Protein 5HP7 (pdb70)

Radius of gyration: 12.91 Å; Cα contacts (8 Å, |Δi|>4): 207; chains: 1; bounding box: 23×30×34 Å

Organism: Arabidopsis thaliana (NCBI:txid3702)

Sequence (108 aa):
SQAIKANNLVFLSGVLGLIPETGKFVSESVEDQTEQVLKNMGEILKASGADYSSVVKTTIMLADLADFKTVNEIYAKYFPAPSPARSTYQVAALPLNAKIEIECIATL

Nearest PDB structures (foldseek):
  5hp7-assembly1_A  TM=1.009E+00  e=1.100E-24  Arabidopsis thaliana
  3m4s-assembly2_D  TM=9.732E-01  e=1.767E-15  Entamoeba histolytica HM-1:IMSS
  3mqw-assembly2_F  TM=9.771E-01  e=2.458E-15  Entamoeba histolytica
  1xrg-assembly1_A  TM=9.815E-01  e=2.458E-15  Acetivibrio thermocellus
  3mqw-assembly1_B  TM=9.779E-01  e=2.805E-15  Entamoeba histolytica

CATH classification: 3.30.1330.40

InterPro domains:
  IPR006056 RidA family [TIGR00004] (64-186)
  IPR006175 YjgF/YER057c/UK114 family [PF01042] (69-186)
  IPR006175 YjgF/YER057c/UK114 family [PTHR11803] (65-186)
  IPR019897 RidA, conserved site [PS01094] (163-181)
  IPR035959 RutC-like superfamily [G3DSA:3.30.1330.40] (60-187)
  IPR035959 RutC-like superfamily [SSF55298] (63-187)

Foldseek 3Di:
DQWDDPDQKIWGDWFWQAPPVPRHHPDQDPLNGLLSRLVVVQVVQVVVVHGQVFWAEKEKEFQDCVCVVSSCVNVCVSAPPVGHHYYYDYDPADPPRTGMIMITMGGD

Secondary structure (DSSP, 8-state):
--EEEETTEEEEEEE-SB-TTT-SBS-SSHHHHHHHHHHHHHHHHHHTT--GGGEEEEEEEES-GGGHHHHHHHHHHHSPSSPPEEEEEE-S--GGG-SEEEEEEEE-

Solvent-accessible surface area: 5790 Å² total; per-residue (Å²): 119,123,29,98,108,51,114,106,49,0,87,12,54,29,12,26,0,33,61,91,168,82,39,150,55,55,32,132,35,20,105,59,4,0,67,20,0,0,96,12,0,1,113,24,0,105,95,10,56,8,50,41,112,25,11,68,65,0,12,0,21,0,35,63,79,90,33,68,66,43,0,53,122,27,4,46,80,48,8,89,97,140,59,20,61,86,47,41,102,92,35,115,74,14,76,124,127,2,69,0,28,0,73,4,51,0,52,94

B-factor: mean 20.47, std 6.88, range [10.0, 46.66]

GO terms:
  GO:0120242 2-iminobutanoate deaminase activity (F, EXP)
  GO:0120243 2-iminopropanoate deaminase activity (F, EXP)
  GO:0009507 chloroplast (C, IDA)
  GO:0019239 deaminase activity (F, IDA)
  GO:0000325 plant-type vacuole (C, HDA)
  GO:0005829 cytosol (C, HDA)
  GO:0009507 chloroplast (C, HDA)
  GO:0009536 plastid (C, HDA)
  GO:0009570 chloroplast stroma (C, HDA)
  GO:0009579 thylakoid (C, HDA)
  GO:0009941 chloroplast envelope (C, HDA)
  GO:0009082 branched-chain amino acid biosynthetic process (P, IMP)

Structure (mmCIF, N/CA/C/O backbone):
data_5HP7
#
_entry.id   5HP7
#
_cell.length_a   76.907
_cell.length_b   76.907
_cell.length_c   40.298
_cell.angle_alpha   90.00
_cell.angle_beta   90.00
_cell.angle_gamma   120.00
#
_symmetry.space_group_name_H-M   'H 3'
#
loop_
_entity.id
_entity.type
_entity.pdbx_description
1 polymer 'Reactive Intermediate Deaminase A, chloroplastic'
2 water water
#
loop_
_atom_site.group_PDB
_atom_site.id
_atom_site.type_symbol
_atom_site.label_atom_id
_atom_site.label_alt_id
_atom_site.label_comp_id
_atom_site.label_asym_id
_atom_site.label_entity_id
_atom_site.label_seq_id
_atom_site.pdbx_PDB_ins_code
_atom_site.Cartn_x
_atom_site.Cartn_y
_atom_site.Cartn_z
_atom_site.occupancy
_atom_site.B_iso_or_equiv
_atom_site.auth_seq_id
_atom_site.auth_comp_id
_atom_site.auth_asym_id
_atom_site.auth_atom_id
_atom_site.pdbx_PDB_model_num
ATOM 1 N N . SER A 1 17 ? 1.790 15.959 -18.165 1.00 21.06 80 SER A N 1
ATOM 2 C CA . SER A 1 17 ? 0.539 16.150 -18.900 1.00 20.32 80 SER A CA 1
ATOM 3 C C . SER A 1 17 ? -0.571 15.242 -18.351 1.00 19.43 80 SER A C 1
ATOM 4 O O . SER A 1 17 ? -0.310 14.238 -17.736 1.00 20.20 80 SER A O 1
ATOM 7 N N . GLN A 1 18 ? -1.818 15.613 -18.578 1.00 18.70 81 GLN A N 1
ATOM 8 C CA . GLN A 1 18 ? -2.951 14.8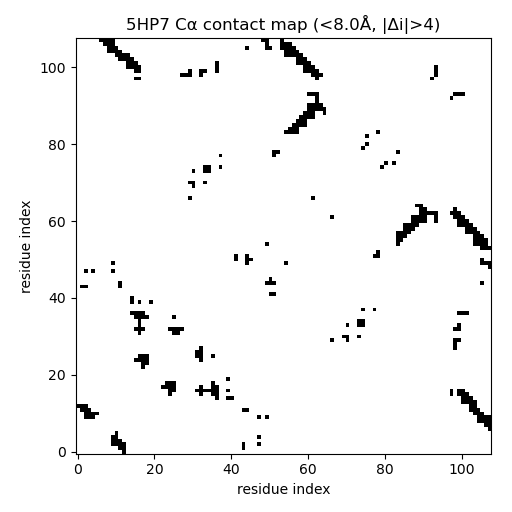19 -18.165 1.00 18.80 81 GLN A CA 1
ATOM 9 C C . GLN A 1 18 ? -3.141 13.631 -19.056 1.00 18.52 81 GLN A C 1
ATOM 10 O O . GLN A 1 18 ? -3.711 12.634 -18.628 1.00 15.86 81 GLN A O 1
ATOM 16 N N . ALA A 1 19 ? -2.734 13.760 -20.320 1.00 18.01 82 ALA A N 1
ATOM 17 C CA . ALA A 1 19 ? -2.869 12.687 -21.277 1.00 16.48 82 ALA A CA 1
ATOM 18 C C . ALA A 1 19 ? -1.865 12.821 -22.364 1.00 18.88 82 ALA A C 1
ATOM 19 O O . ALA A 1 19 ? -1.553 13.946 -22.799 1.00 18.47 82 ALA A O 1
ATOM 21 N N . ILE A 1 20 ? -1.356 11.667 -22.807 1.00 16.13 83 ILE A N 1
ATOM 22 C CA . ILE A 1 20 ? -0.438 11.589 -23.929 1.00 17.80 83 ILE A CA 1
ATOM 23 C C . ILE A 1 20 ? -0.998 10.650 -24.995 1.00 19.99 83 ILE A C 1
ATOM 24 O O . ILE A 1 20 ? -1.314 9.526 -24.682 1.00 16.21 83 ILE A O 1
ATOM 29 N N . LYS A 1 21 ? -1.114 11.120 -26.233 1.00 17.54 84 LYS A N 1
ATOM 30 C CA . LYS A 1 21 ? -1.522 10.278 -27.326 1.00 23.05 84 LYS A CA 1
ATOM 31 C C . LYS A 1 21 ? -0.332 9.662 -27.982 1.00 25.06 84 LYS A C 1
ATOM 32 O O . LYS A 1 21 ? 0.556 10.377 -28.326 1.00 31.62 84 LYS A O 1
ATOM 38 N N . ALA A 1 22 ? -0.295 8.348 -28.119 1.00 24.46 85 ALA A N 1
ATOM 39 C CA . ALA A 1 22 ? 0.699 7.657 -28.895 1.00 27.10 85 ALA A CA 1
ATOM 40 C C . ALA A 1 22 ? -0.031 6.709 -29.753 1.00 31.34 85 ALA A C 1
ATOM 41 O O . ALA A 1 22 ? -0.55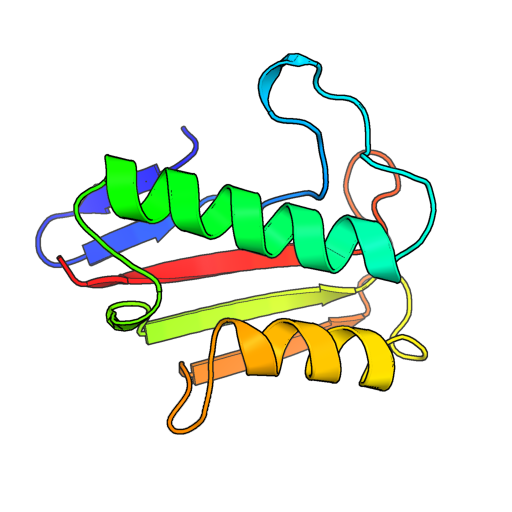6 5.729 -29.290 1.00 37.21 85 ALA A O 1
ATOM 43 N N . ASN A 1 23 ? 0.022 6.955 -31.034 1.00 31.90 86 ASN A N 1
ATOM 44 C CA . ASN A 1 23 ? -1.191 7.376 -31.745 1.00 33.76 86 ASN A CA 1
ATOM 45 C C . 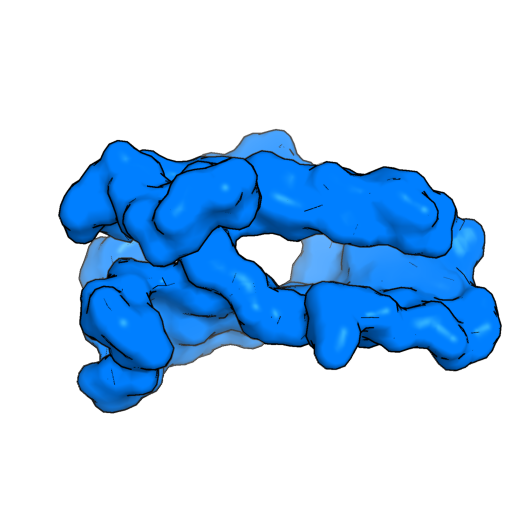ASN A 1 23 ? -2.460 6.551 -31.831 1.00 30.79 86 ASN A C 1
ATOM 46 O O . ASN A 1 23 ? -3.502 7.131 -31.866 1.00 36.12 86 ASN A O 1
ATOM 51 N N . ASN A 1 24 ? -2.403 5.255 -31.860 1.00 29.45 87 ASN A N 1
ATOM 52 C CA . ASN A 1 24 ? -3.622 4.447 -31.756 1.00 29.37 87 ASN A CA 1
ATOM 53 C C . ASN A 1 24 ? -4.210 4.614 -30.346 1.00 26.50 87 ASN A C 1
ATOM 54 O O . ASN A 1 24 ? -5.381 4.421 -30.165 1.00 24.25 87 ASN A O 1
ATOM 59 N N . LEU A 1 25 ? -3.355 4.957 -29.383 1.00 23.27 88 LEU A N 1
ATOM 60 C CA . LEU A 1 25 ? -3.667 4.978 -27.970 1.00 22.69 88 LEU A CA 1
ATOM 61 C C . LEU A 1 25 ? -3.548 6.321 -27.282 1.00 21.31 88 LEU A C 1
ATOM 62 O O . LEU A 1 25 ? -2.834 7.180 -27.733 1.00 22.75 88 LEU A O 1
ATOM 67 N N . VAL A 1 26 ? -4.268 6.483 -26.182 1.00 17.51 89 VAL A N 1
ATOM 68 C CA . VAL A 1 26 ? -4.050 7.600 -25.272 1.00 17.21 89 VAL A CA 1
ATOM 69 C C . VAL A 1 26 ? -3.879 7.157 -23.832 1.00 15.97 89 VAL A C 1
ATOM 70 O O . VAL A 1 26 ? -4.650 6.369 -23.373 1.00 12.60 89 VAL A O 1
ATOM 74 N N . PHE A 1 27 ? -2.838 7.671 -23.188 1.00 14.65 90 PHE A N 1
ATOM 75 C CA . PHE A 1 27 ? -2.471 7.334 -21.807 1.00 14.25 90 PHE A CA 1
ATOM 76 C C . PHE A 1 27 ? -2.842 8.477 -20.884 1.00 12.28 90 PHE A C 1
ATOM 77 O O . PHE A 1 27 ? -2.343 9.576 -21.017 1.00 13.47 90 PHE A O 1
ATOM 85 N N . LEU A 1 28 ? -3.753 8.221 -19.980 1.00 12.97 91 LEU A N 1
ATOM 86 C CA . LEU A 1 28 ? -4.144 9.196 -18.953 1.00 12.76 91 LEU A CA 1
ATOM 87 C C . LEU A 1 28 ? -3.330 9.102 -17.646 1.00 13.44 91 LEU A C 1
ATOM 88 O O . LEU A 1 28 ? -3.103 8.032 -17.101 1.00 11.78 91 LEU A O 1
ATOM 93 N N . SER A 1 29 ? -2.941 10.260 -17.113 1.00 13.53 92 SER A N 1
ATOM 94 C CA . SER A 1 29 ? -2.457 10.326 -15.751 1.00 14.40 92 SER A CA 1
ATOM 95 C C . SER A 1 29 ? -3.531 9.844 -14.753 1.00 14.59 92 SER A C 1
ATOM 96 O O . SER A 1 29 ? -4.703 9.813 -15.071 1.00 16.14 92 SER A O 1
ATOM 99 N N . GLY A 1 30 ? -3.109 9.439 -13.571 1.00 11.99 93 GLY A N 1
ATOM 100 C CA . GLY A 1 30 ? -4.041 9.078 -12.475 1.00 12.93 93 GLY A CA 1
ATOM 101 C C . GLY A 1 30 ? -4.832 10.326 -12.169 1.00 15.76 93 GLY A C 1
ATOM 102 O O . GLY A 1 30 ? -4.277 11.417 -12.073 1.00 15.64 93 GLY A O 1
ATOM 103 N N . VAL A 1 31 ? -6.133 10.185 -12.106 1.00 14.55 94 VAL A N 1
ATOM 104 C CA . VAL A 1 31 ? -7.052 11.302 -11.879 1.00 13.67 94 VAL A CA 1
ATOM 105 C C . VAL A 1 31 ? -7.529 11.292 -10.436 1.00 13.70 94 VAL A C 1
ATOM 106 O O . VAL A 1 31 ? -7.895 10.237 -9.891 1.00 12.88 94 VAL A O 1
ATOM 110 N N . LEU A 1 32 ? -7.532 12.461 -9.819 1.00 15.27 95 LEU A N 1
ATOM 111 C CA . LEU A 1 32 ? -8.080 12.665 -8.472 1.00 14.26 95 LEU A CA 1
ATOM 112 C C . LEU A 1 32 ? -9.421 13.392 -8.553 1.00 15.09 95 LEU A C 1
ATOM 113 O O . LEU A 1 32 ? -9.758 13.968 -9.576 1.00 14.97 95 LEU A O 1
ATOM 118 N N . GLY A 1 33 ? -10.184 13.342 -7.464 1.00 15.75 96 GLY A N 1
ATOM 119 C CA . GLY A 1 33 ? -11.529 13.913 -7.427 1.00 17.62 96 GLY A CA 1
ATOM 120 C C . GLY A 1 33 ? -11.578 15.415 -7.089 1.00 18.04 96 GLY A C 1
ATOM 121 O O . GLY A 1 33 ? -12.250 15.857 -6.161 1.00 17.96 96 GLY A O 1
ATOM 122 N N . LEU A 1 34 ? -10.852 16.178 -7.880 1.00 16.89 97 LEU A N 1
ATOM 123 C CA . LEU A 1 34 ? -10.697 17.601 -7.724 1.00 16.67 97 LEU A CA 1
ATOM 124 C C . LEU A 1 34 ? -11.573 18.316 -8.720 1.00 19.99 97 LEU A C 1
ATOM 125 O O . LEU A 1 34 ? -11.727 17.869 -9.850 1.00 16.80 97 LEU A O 1
ATOM 130 N N . ILE A 1 35 ? -12.129 19.452 -8.306 1.00 21.15 98 ILE A N 1
ATOM 131 C CA . ILE A 1 35 ? -12.692 20.377 -9.287 1.00 21.49 98 ILE A CA 1
ATOM 132 C C . ILE A 1 35 ? -11.533 20.892 -10.123 1.00 23.61 98 ILE A C 1
ATOM 133 O O . ILE A 1 35 ? -10.634 21.578 -9.578 1.00 22.39 98 ILE A O 1
ATOM 138 N N . PRO A 1 36 ? -11.507 20.521 -11.422 1.00 26.70 99 PRO A N 1
ATOM 139 C CA . PRO A 1 36 ? -10.403 20.856 -12.331 1.00 30.49 99 PRO A CA 1
ATOM 140 C C . PRO A 1 36 ? -9.937 22.302 -12.176 1.00 30.33 99 PRO A C 1
ATOM 141 O O . PRO A 1 36 ? -8.757 22.528 -11.948 1.00 34.20 99 PRO A O 1
ATOM 145 N N . GLU A 1 37 ? -10.873 23.236 -12.234 1.00 28.99 100 GLU A N 1
ATOM 146 C CA . GLU A 1 37 ? -10.594 24.670 -12.171 1.00 34.74 100 GLU A CA 1
ATOM 147 C C . GLU A 1 37 ? -9.856 25.105 -10.940 1.00 31.71 100 GLU A C 1
ATOM 148 O O . GLU A 1 37 ? -9.025 26.021 -11.016 1.00 35.17 100 GLU A O 1
ATOM 154 N N . THR A 1 38 ? -10.196 24.507 -9.801 1.00 29.56 101 THR A N 1
ATOM 155 C CA . THR A 1 38 ? -9.759 25.001 -8.495 1.00 26.07 101 THR A CA 1
ATOM 156 C C . THR A 1 38 ? -8.672 24.160 -7.815 1.00 25.43 101 THR A C 1
ATOM 157 O O . THR A 1 38 ? -8.011 24.636 -6.891 1.00 24.48 101 THR A O 1
ATOM 161 N N . GLY A 1 39 ? -8.529 22.903 -8.218 1.00 21.87 102 GLY A N 1
ATOM 162 C CA . GLY A 1 39 ? -7.585 22.025 -7.588 1.00 22.66 102 GLY A CA 1
ATOM 163 C C . GLY A 1 39 ? -7.885 21.588 -6.167 1.00 20.88 102 GLY A C 1
ATOM 164 O O . GLY A 1 39 ? -7.040 21.022 -5.501 1.00 19.46 102 GLY A O 1
ATOM 165 N N . LYS A 1 40 ? -9.092 21.851 -5.711 1.00 20.71 103 LYS A N 1
ATOM 166 C CA . LYS A 1 40 ? -9.550 21.358 -4.405 1.00 21.35 103 LYS A CA 1
ATOM 167 C C . LYS A 1 40 ? -10.475 20.167 -4.615 1.00 19.57 103 LYS A C 1
ATOM 168 O O . LYS A 1 40 ? -11.180 20.102 -5.600 1.00 18.08 103 LYS A O 1
ATOM 174 N N . PHE A 1 41 ? -10.478 19.250 -3.670 1.00 20.17 104 PHE A N 1
ATOM 175 C CA . PHE A 1 41 ? -11.333 18.107 -3.712 1.00 20.35 104 PHE A CA 1
ATOM 176 C C . PHE A 1 41 ? -12.776 18.545 -3.714 1.00 19.86 104 PHE A C 1
ATOM 177 O O . PHE A 1 41 ? -13.135 19.482 -3.061 1.00 18.67 104 PHE A O 1
ATOM 185 N N . VAL A 1 42 ? -13.595 17.850 -4.482 1.00 18.89 105 VAL A N 1
ATOM 186 C CA . VAL A 1 42 ? -15.034 18.084 -4.514 1.00 19.90 105 VAL A CA 1
ATOM 187 C C . VAL A 1 42 ? -15.669 17.962 -3.105 1.00 18.59 105 VAL A C 1
ATOM 188 O O . VAL A 1 42 ? -16.511 18.735 -2.775 1.00 21.16 105 VAL A O 1
ATOM 192 N N . SER A 1 43 ? -15.208 17.026 -2.305 1.00 16.86 106 SER A N 1
ATOM 193 C CA . SER A 1 43 ? -15.525 16.855 -0.898 1.00 19.95 106 SER A CA 1
ATOM 194 C C . SER A 1 43 ? -14.549 15.859 -0.311 1.00 22.59 106 SER A C 1
ATOM 195 O O . SER A 1 43 ? -13.749 15.290 -1.022 1.00 21.39 106 SER A O 1
ATOM 198 N N . GLU A 1 44 ? -14.719 15.565 0.958 1.00 21.47 107 GLU A N 1
ATOM 199 C CA . GLU A 1 44 ? -13.908 14.575 1.617 1.00 23.75 107 GLU A CA 1
ATOM 200 C C . GLU A 1 44 ? -14.344 13.116 1.384 1.00 23.45 107 GLU A C 1
ATOM 201 O O . GLU A 1 44 ? -13.613 12.227 1.679 1.00 21.97 107 GLU A O 1
ATOM 207 N N . SER A 1 45 ? -15.563 12.918 0.915 1.00 24.26 108 SER A N 1
ATOM 208 C CA . SER A 1 45 ? -16.143 11.590 0.767 1.00 23.19 108 SER A CA 1
ATOM 209 C C . SER A 1 45 ? -15.724 10.882 -0.523 1.00 20.34 108 SER A C 1
ATOM 210 O O . SER A 1 45 ? -15.680 11.480 -1.603 1.00 17.92 108 SER A O 1
ATOM 213 N N . VAL A 1 46 ? -15.463 9.592 -0.386 1.00 19.43 109 VAL A N 1
ATOM 214 C CA . VAL A 1 46 ? -15.104 8.759 -1.531 1.00 18.79 109 VAL A CA 1
ATOM 215 C C . VAL A 1 46 ? -16.261 8.737 -2.552 1.00 17.31 109 VAL A C 1
ATOM 216 O O . VAL A 1 46 ? -16.060 8.555 -3.748 1.00 14.97 109 VAL A O 1
ATOM 220 N N . GLU A 1 47 ? -17.482 8.937 -2.067 1.00 18.06 110 GLU A N 1
ATOM 221 C CA . GLU A 1 47 ? -18.628 8.864 -2.938 1.00 18.23 110 GLU A CA 1
ATOM 222 C C . GLU A 1 47 ? -18.618 10.018 -3.953 1.00 17.09 110 GLU A C 1
ATOM 223 O O . GLU A 1 47 ? -18.748 9.809 -5.167 1.00 16.67 110 GLU A O 1
ATOM 229 N N . ASP A 1 48 ? -18.418 11.241 -3.467 1.00 16.97 111 ASP A N 1
ATOM 230 C CA . ASP A 1 48 ? -18.253 12.409 -4.362 1.00 17.22 111 ASP A CA 1
ATOM 231 C C . ASP A 1 48 ? -16.964 12.373 -5.197 1.00 14.51 111 ASP A C 1
ATOM 232 O O . ASP A 1 48 ? -16.978 12.693 -6.373 1.00 14.56 111 ASP A O 1
ATOM 237 N N . GLN A 1 49 ? -15.853 12.041 -4.563 1.00 15.09 112 GLN A N 1
ATOM 238 C CA . GLN A 1 49 ? -14.558 11.993 -5.262 1.00 16.24 112 GLN A CA 1
ATOM 239 C C . GLN A 1 49 ? -14.547 10.967 -6.413 1.00 15.90 112 GLN A C 1
ATOM 240 O O . GLN A 1 49 ? -14.040 11.254 -7.478 1.00 14.53 112 GLN A O 1
ATOM 246 N N . THR A 1 50 ? -15.130 9.794 -6.197 1.00 16.37 113 THR A N 1
ATOM 247 C CA . THR A 1 50 ? -15.172 8.772 -7.239 1.00 16.06 113 THR A CA 1
ATOM 248 C C . THR A 1 50 ? -15.888 9.316 -8.446 1.00 16.87 113 THR A C 1
ATOM 249 O O . THR A 1 50 ? -15.401 9.225 -9.578 1.00 16.97 113 THR A O 1
ATOM 253 N N . GLU A 1 51 ? -17.047 9.921 -8.225 1.00 16.39 114 GLU A N 1
ATOM 254 C CA . GLU A 1 51 ? -17.823 10.484 -9.313 1.00 17.07 114 GLU A CA 1
ATOM 255 C C . GLU A 1 51 ? -17.112 11.664 -9.997 1.00 17.66 114 GLU A C 1
ATOM 256 O O . GLU A 1 51 ? -17.130 11.818 -11.213 1.00 15.03 114 GLU A O 1
ATOM 262 N N . GLN A 1 52 ? -16.459 12.496 -9.210 1.00 16.93 115 GLN A N 1
ATOM 263 C CA . GLN A 1 52 ? -15.671 13.572 -9.771 1.00 17.20 115 GLN A CA 1
ATOM 264 C C . GLN A 1 52 ? -14.507 13.054 -10.613 1.00 14.34 115 GLN A C 1
ATOM 265 O O . GLN A 1 52 ? -14.232 13.601 -11.658 1.00 13.74 115 GLN A O 1
ATOM 271 N N . VAL A 1 53 ? -13.860 12.000 -10.156 1.00 16.15 116 VAL A N 1
ATOM 272 C CA . VAL A 1 53 ? -12.775 11.345 -10.912 1.00 12.25 116 VAL A CA 1
ATOM 273 C C . VAL A 1 53 ? -13.304 10.927 -12.276 1.00 13.35 116 VAL A C 1
ATOM 274 O O . VAL A 1 53 ? -12.695 11.182 -13.294 1.00 12.69 116 VAL A O 1
ATOM 278 N N . LEU A 1 54 ? -14.442 10.266 -12.289 1.00 13.87 117 LEU A N 1
ATOM 279 C CA . LEU A 1 54 ? -14.996 9.740 -13.523 1.00 13.96 117 LEU A CA 1
ATOM 280 C C . LEU A 1 54 ? -15.398 10.837 -14.484 1.00 15.50 117 LEU A C 1
ATOM 281 O O . LEU A 1 54 ? -15.152 10.741 -15.672 1.00 14.30 117 LEU A O 1
ATOM 286 N N . LYS A 1 55 ? -15.996 11.890 -13.937 1.00 15.40 118 LYS A N 1
ATOM 287 C CA . LYS A 1 55 ? -16.345 13.075 -14.713 1.00 18.38 118 LYS A CA 1
ATOM 288 C C . LYS A 1 55 ? -15.096 13.728 -15.327 1.00 15.83 118 LYS A C 1
ATOM 289 O O . LYS A 1 55 ? -15.056 14.000 -16.505 1.00 14.73 118 LYS A O 1
ATOM 295 N N . ASN A 1 56 ? -14.063 13.877 -14.506 1.00 13.42 119 ASN A N 1
ATOM 296 C CA . ASN A 1 56 ? -12.817 14.457 -14.934 1.00 13.11 119 ASN A CA 1
ATOM 297 C C . ASN A 1 56 ? -12.212 13.617 -16.033 1.00 15.48 119 ASN A C 1
ATOM 298 O O . ASN A 1 56 ? -11.750 14.141 -17.045 1.00 13.03 119 ASN A O 1
ATOM 303 N N . MET A 1 57 ? -12.267 12.297 -15.851 1.00 12.55 120 MET A N 1
ATOM 304 C CA . MET A 1 57 ? -11.742 11.374 -16.827 1.00 15.79 120 MET A CA 1
ATOM 305 C C . MET A 1 57 ? -12.468 11.521 -18.167 1.00 17.36 120 MET A C 1
ATOM 306 O O . MET A 1 57 ? -11.829 11.554 -19.186 1.00 18.37 120 MET A O 1
ATOM 311 N N . GLY A 1 58 ? -13.776 11.664 -18.132 1.00 15.88 121 GLY A N 1
ATOM 312 C CA . GLY A 1 58 ? -14.552 11.815 -19.349 1.00 18.25 121 GLY A CA 1
ATOM 313 C C . GLY A 1 58 ? -14.142 13.046 -20.112 1.00 17.66 121 GLY A C 1
ATOM 314 O O . GLY A 1 58 ? -13.938 12.969 -21.293 1.00 17.53 121 GLY A O 1
ATOM 315 N N . GLU A 1 59 ? -13.912 14.128 -19.389 1.00 20.35 122 GLU A N 1
ATOM 316 C CA . GLU A 1 59 ? -13.422 15.384 -20.006 1.00 21.19 122 GLU A CA 1
ATOM 317 C C . GLU A 1 59 ? -12.062 15.254 -20.657 1.00 17.44 122 GLU A C 1
ATOM 318 O O . GLU A 1 59 ? -11.849 15.705 -21.771 1.00 16.38 122 GLU A O 1
ATOM 324 N N . ILE A 1 60 ? -11.139 14.609 -19.986 1.00 14.60 123 ILE A N 1
ATOM 325 C CA . ILE A 1 60 ? -9.829 14.409 -20.509 1.00 15.36 123 ILE A CA 1
ATOM 326 C C . ILE A 1 60 ? -9.839 13.501 -21.743 1.00 14.96 123 ILE A C 1
ATOM 327 O O . ILE A 1 60 ? -9.216 13.796 -22.732 1.00 17.52 123 ILE A O 1
ATOM 332 N N . LEU A 1 61 ? -10.605 12.440 -21.671 1.00 13.80 124 LEU A N 1
ATOM 333 C CA . LEU A 1 61 ? -10.745 11.514 -22.775 1.00 13.76 124 LEU A CA 1
ATOM 334 C C . LEU A 1 61 ? -11.353 12.189 -23.999 1.00 15.37 124 LEU A C 1
ATOM 335 O O . LEU A 1 61 ? -10.785 12.114 -25.046 1.00 17.43 124 LEU A O 1
ATOM 340 N N . LYS A 1 62 ? -12.428 12.918 -23.835 1.00 15.64 125 LYS A N 1
ATOM 341 C CA . LYS A 1 62 ? -13.060 13.588 -24.936 1.00 17.30 125 LYS A CA 1
ATOM 342 C C . LYS A 1 62 ? -12.168 14.642 -25.580 1.00 18.53 125 LYS A C 1
ATOM 343 O O . LYS A 1 62 ? -12.095 14.735 -26.791 1.00 21.15 125 LYS A O 1
ATOM 349 N N . ALA A 1 63 ? -11.460 15.402 -24.763 1.00 18.47 126 ALA A N 1
ATOM 350 C CA . ALA A 1 63 ? -10.551 16.432 -25.253 1.00 21.49 126 ALA A CA 1
ATOM 351 C C . ALA A 1 63 ? -9.476 15.803 -26.118 1.00 21.89 126 ALA A C 1
ATOM 352 O O . ALA A 1 63 ? -8.972 16.388 -27.042 1.00 21.51 126 ALA A O 1
ATOM 354 N N . SER A 1 64 ? -9.107 14.597 -25.728 1.00 19.24 127 SER A N 1
ATOM 355 C CA . SER A 1 64 ? -8.160 13.775 -26.403 1.00 20.59 127 SER A CA 1
ATOM 356 C C . SER A 1 64 ? -8.684 13.013 -27.665 1.00 20.85 127 SER A C 1
ATOM 357 O O . SER A 1 64 ? -7.936 12.412 -28.374 1.00 21.32 127 SER A O 1
ATOM 360 N N . GLY A 1 65 ? -9.981 13.103 -27.925 1.00 20.51 128 GLY A N 1
ATOM 361 C CA . GLY A 1 65 ? -10.643 12.400 -28.994 1.00 20.78 128 GLY A CA 1
ATOM 362 C C . GLY A 1 65 ? -11.034 11.000 -28.666 1.00 21.48 128 GLY A C 1
ATOM 363 O O . GLY A 1 65 ? -11.311 10.223 -29.551 1.00 22.91 128 GLY A O 1
ATOM 364 N N . ALA A 1 66 ? -10.995 10.653 -27.398 1.00 19.89 129 ALA A N 1
ATOM 365 C CA . ALA A 1 66 ? -11.454 9.344 -26.895 1.00 20.83 129 ALA A CA 1
ATOM 366 C C . ALA A 1 66 ? -12.762 9.561 -26.196 1.00 18.48 129 ALA A C 1
ATOM 367 O O . ALA A 1 66 ? -13.286 10.631 -26.158 1.00 18.80 129 ALA A O 1
ATOM 369 N N . ASP A 1 67 ? -13.281 8.511 -25.608 1.00 18.68 130 ASP A N 1
ATOM 370 C CA . ASP A 1 67 ? -14.431 8.598 -24.758 1.00 18.64 130 ASP A CA 1
ATOM 371 C C . ASP A 1 67 ? -14.540 7.381 -23.826 1.00 18.67 130 ASP A C 1
ATOM 372 O O . ASP A 1 67 ? -13.775 6.426 -23.939 1.00 15.44 130 ASP A O 1
ATOM 377 N N . TYR A 1 68 ? -15.505 7.406 -22.900 1.00 15.14 131 TYR A N 1
ATOM 378 C CA . TYR A 1 68 ? -15.617 6.293 -21.955 1.00 15.92 131 TYR A CA 1
ATOM 379 C C . TYR A 1 68 ? -15.653 4.945 -22.706 1.00 20.13 131 TYR A C 1
ATOM 380 O O . TYR A 1 68 ? -15.063 3.981 -22.247 1.00 17.29 131 TYR A O 1
ATOM 389 N N . SER A 1 69 ? -16.380 4.889 -23.848 1.00 18.07 132 SER A N 1
ATOM 390 C CA . SER A 1 69 ? -16.518 3.645 -24.637 1.00 18.74 132 SER A CA 1
ATOM 391 C C . SER A 1 69 ? -15.244 3.177 -25.349 1.00 18.47 132 SER A C 1
ATOM 392 O O . SER A 1 69 ? -15.184 2.058 -25.830 1.00 17.74 132 SER A O 1
ATOM 395 N N . SER A 1 70 ? -14.225 4.025 -25.431 1.00 18.74 133 SER A N 1
ATOM 396 C CA . SER A 1 70 ? -12.964 3.633 -26.023 1.00 17.15 133 SER A CA 1
ATOM 397 C C . SER A 1 70 ? -11.879 3.281 -24.992 1.00 16.33 133 SER A C 1
ATOM 398 O O . SER A 1 70 ? -10.753 2.915 -25.354 1.00 16.94 133 SER A O 1
ATOM 401 N N . VAL A 1 71 ? -12.238 3.299 -23.709 1.00 15.32 134 VAL A N 1
ATOM 402 C CA . VAL A 1 71 ? -11.278 2.945 -22.668 1.00 12.90 134 VAL A CA 1
ATOM 403 C C . VAL A 1 71 ? -11.064 1.450 -22.700 1.00 14.73 134 VAL A C 1
ATOM 404 O O . VAL A 1 71 ? -12.024 0.708 -22.771 1.00 14.07 134 VAL A O 1
ATOM 408 N N . VAL A 1 72 ? -9.817 1.014 -22.658 1.00 11.52 135 VAL A N 1
ATOM 409 C CA . VAL A 1 72 ? -9.508 -0.416 -22.706 1.00 13.46 135 VAL A CA 1
ATOM 410 C C . VAL A 1 72 ? -9.008 -0.997 -21.396 1.00 12.87 135 VAL A C 1
ATOM 411 O O . VAL A 1 72 ? -9.137 -2.196 -21.145 1.00 11.12 135 VAL A O 1
ATOM 415 N N . LYS A 1 73 ? -8.445 -0.148 -20.555 1.00 11.54 136 LYS A N 1
ATOM 416 C CA . LYS A 1 73 ? -7.846 -0.600 -19.293 1.00 10.99 136 LYS A CA 1
ATOM 417 C C . LYS A 1 73 ? -7.882 0.512 -18.249 1.00 14.35 136 LYS A C 1
ATOM 418 O O . LYS A 1 73 ? -7.541 1.650 -18.539 1.00 11.72 136 LYS A O 1
ATOM 424 N N . THR A 1 74 ? -8.336 0.180 -17.041 1.00 12.81 137 THR A N 1
ATOM 425 C CA . THR A 1 74 ? -8.303 1.120 -15.948 1.00 12.92 137 THR A CA 1
ATOM 426 C C . THR A 1 74 ? -7.559 0.512 -14.748 1.00 13.11 137 THR A C 1
ATOM 427 O O . THR A 1 74 ? -7.393 -0.692 -14.627 1.00 11.89 137 THR A O 1
ATOM 431 N N . THR A 1 75 ? -7.145 1.374 -13.853 1.00 12.90 138 THR A N 1
ATOM 432 C CA . THR A 1 75 ? -6.584 0.950 -12.594 1.00 14.27 138 THR A CA 1
ATOM 433 C C . THR A 1 75 ? -7.151 1.858 -11.525 1.00 13.11 138 THR A C 1
ATOM 434 O O . THR A 1 75 ? -7.028 3.090 -11.613 1.00 12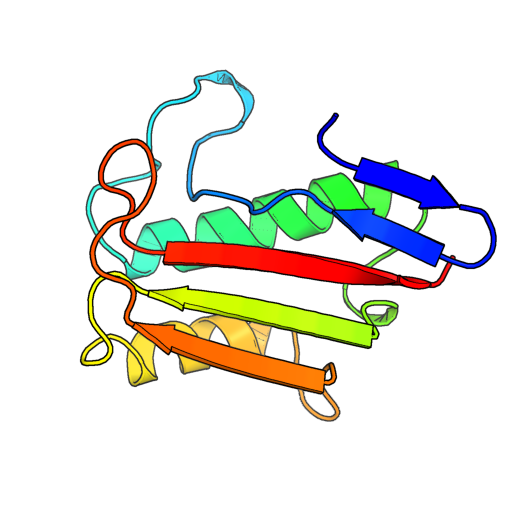.64 138 THR A O 1
ATOM 438 N N . ILE A 1 76 ? -7.807 1.245 -10.550 1.00 11.73 139 ILE A N 1
ATOM 439 C CA . ILE A 1 76 ? -8.405 1.961 -9.420 1.00 13.40 139 ILE A CA 1
ATOM 440 C C . ILE A 1 76 ? -7.545 1.766 -8.165 1.00 13.22 139 ILE A C 1
ATOM 441 O O . ILE A 1 76 ? -7.383 0.650 -7.656 1.00 13.61 139 ILE A O 1
ATOM 446 N N . MET A 1 77 ? -6.997 2.869 -7.690 1.00 13.74 140 MET A N 1
ATOM 447 C CA . MET A 1 77 ? -6.228 2.908 -6.465 1.00 14.93 140 MET A CA 1
ATOM 448 C C . MET A 1 77 ? -7.090 3.529 -5.342 1.00 16.26 140 MET A C 1
ATOM 449 O O . MET A 1 77 ? -7.550 4.661 -5.436 1.00 14.70 140 MET A O 1
ATOM 454 N N . LEU A 1 78 ? -7.310 2.741 -4.293 1.00 15.31 141 LEU A N 1
ATOM 455 C CA . LEU A 1 78 ? -8.162 3.134 -3.202 1.00 15.77 141 LEU A CA 1
ATOM 456 C C . LEU A 1 78 ? -7.408 3.379 -1.892 1.00 14.72 141 LEU A C 1
ATOM 457 O O . LEU A 1 78 ? -6.458 2.700 -1.590 1.00 14.05 141 LEU A O 1
ATOM 462 N N . ALA A 1 79 ? -7.883 4.343 -1.109 1.00 15.38 142 ALA A N 1
ATOM 463 C CA . ALA A 1 79 ? -7.404 4.532 0.255 1.00 17.78 142 ALA A CA 1
ATOM 464 C C . ALA A 1 79 ? -7.903 3.416 1.154 1.00 16.82 142 ALA A C 1
ATOM 465 O O . ALA A 1 79 ? -7.213 3.000 2.061 1.00 18.13 142 ALA A O 1
ATOM 467 N N . ASP A 1 80 ? -9.100 2.917 0.875 1.00 16.52 143 ASP A N 1
ATOM 468 C CA . ASP A 1 80 ? -9.708 1.905 1.709 1.00 17.55 143 ASP A CA 1
ATOM 469 C C . ASP A 1 80 ? -10.583 0.989 0.869 1.00 18.25 143 ASP A C 1
ATOM 470 O O . ASP A 1 80 ? -11.558 1.423 0.300 1.00 16.91 143 ASP A O 1
ATOM 475 N N . LEU A 1 81 ? -10.221 -0.293 0.795 1.00 16.25 144 LEU A N 1
ATOM 476 C CA . LEU A 1 81 ? -11.001 -1.236 0.019 1.00 18.70 144 LEU A CA 1
ATOM 477 C C . LEU A 1 81 ? -12.404 -1.481 0.559 1.00 19.43 144 LEU A C 1
ATOM 478 O O . LEU A 1 81 ? -13.245 -2.015 -0.146 1.00 20.46 144 LEU A O 1
ATOM 483 N N . ALA A 1 82 ?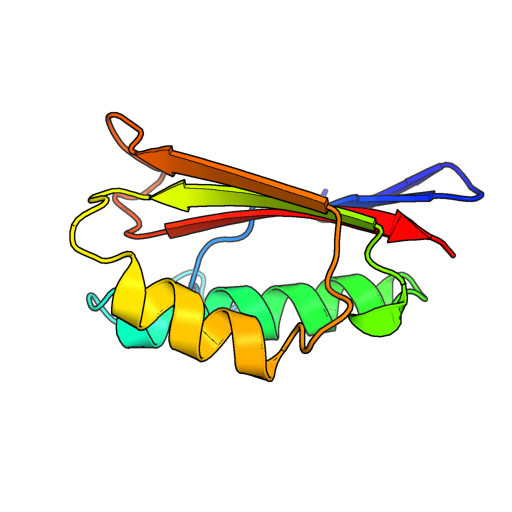 -12.667 -1.046 1.788 1.00 21.78 145 ALA A N 1
ATOM 484 C CA . ALA A 1 82 ? -14.029 -1.081 2.332 1.00 23.57 145 ALA A CA 1
ATOM 485 C C . ALA A 1 82 ? -14.963 -0.230 1.487 1.00 22.97 145 ALA A C 1
ATOM 486 O O . ALA A 1 82 ? -16.152 -0.486 1.427 1.00 21.75 145 ALA A O 1
ATOM 488 N N . ASP A 1 83 ? -14.401 0.715 0.750 1.00 20.96 146 ASP A N 1
ATOM 489 C CA . ASP A 1 83 ? -15.171 1.575 -0.157 1.00 21.41 146 ASP A CA 1
ATOM 490 C C . ASP A 1 83 ? -15.536 0.951 -1.481 1.00 22.51 146 ASP A C 1
ATOM 491 O O . ASP A 1 83 ? -16.110 1.603 -2.328 1.00 23.53 146 ASP A O 1
ATOM 496 N N . PHE A 1 84 ? -15.291 -0.294 -1.622 1.00 23.39 147 PHE A N 1
ATOM 497 C CA . PHE A 1 84 ? -15.349 -0.881 -2.931 1.00 25.86 147 PHE A CA 1
ATOM 498 C C . PHE A 1 84 ? -16.756 -0.914 -3.559 1.00 24.05 147 PHE A C 1
ATOM 499 O O . PHE A 1 84 ? -16.898 -0.615 -4.711 1.00 22.79 147 PHE A O 1
ATOM 507 N N . LYS A 1 85 ? -17.753 -1.255 -2.748 1.00 21.04 148 LYS A N 1
ATOM 508 C CA . LYS A 1 85 ? -19.124 -1.303 -3.239 1.00 24.68 148 LYS A CA 1
ATOM 509 C C . LYS A 1 85 ? -19.589 0.054 -3.720 1.00 23.78 148 LYS A C 1
ATOM 510 O O . LYS A 1 85 ? -20.102 0.144 -4.803 1.00 27.66 148 LYS A O 1
ATOM 512 N N . THR A 1 86 ? -19.375 1.105 -2.940 1.00 22.42 149 THR A N 1
ATOM 513 C CA . THR A 1 86 ? -19.764 2.439 -3.400 1.00 25.66 149 THR A CA 1
ATOM 514 C C . THR A 1 86 ? -18.993 2.818 -4.699 1.00 22.64 149 THR A C 1
ATOM 515 O O . THR A 1 86 ? -19.592 3.248 -5.669 1.00 20.82 149 THR A O 1
ATOM 519 N N . VAL A 1 87 ? -17.690 2.573 -4.701 1.00 19.17 150 VAL A N 1
ATOM 520 C CA . VAL A 1 87 ? -16.866 2.869 -5.855 1.00 18.96 150 VAL A CA 1
ATOM 521 C C . VAL A 1 87 ? -17.345 2.119 -7.084 1.00 17.32 150 VAL A C 1
ATOM 522 O O . VAL A 1 87 ? -17.520 2.704 -8.115 1.00 19.59 150 VAL A O 1
ATOM 526 N N . ASN A 1 88 ? -17.657 0.793 -6.899 1.00 19.09 151 ASN A N 1
ATOM 527 C CA . ASN A 1 88 ? -18.073 -0.038 -8.014 1.00 22.61 151 ASN A CA 1
ATOM 528 C C . ASN A 1 88 ? -19.395 0.431 -8.582 1.00 20.36 151 ASN A C 1
ATOM 529 O O . ASN A 1 88 ? -19.563 0.454 -9.759 1.00 21.70 151 ASN A O 1
ATOM 534 N N . GLU A 1 89 ? -20.274 0.851 -7.714 1.00 22.22 152 GLU A N 1
ATOM 535 C CA . GLU A 1 89 ? -21.590 1.290 -8.127 1.00 22.60 152 GLU A CA 1
ATOM 536 C C . GLU A 1 89 ? -21.501 2.478 -9.034 1.00 20.66 152 GLU A C 1
ATOM 537 O O . GLU A 1 89 ? -22.067 2.491 -10.101 1.00 20.96 152 GLU A O 1
ATOM 543 N N . ILE A 1 90 ? -20.742 3.466 -8.609 1.00 17.97 153 IL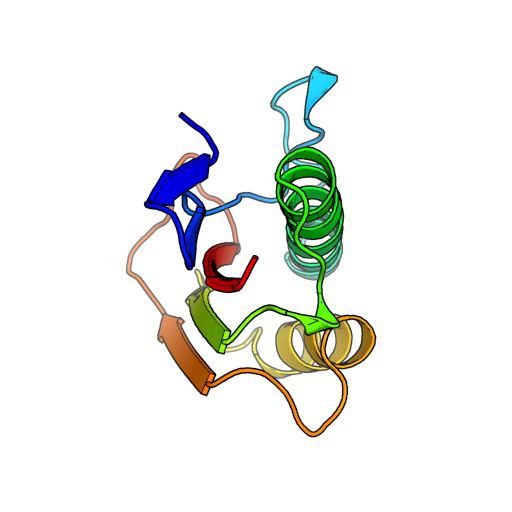E A N 1
ATOM 544 C CA . ILE A 1 90 ? -20.527 4.668 -9.391 1.00 18.49 153 ILE A CA 1
ATOM 545 C C . ILE A 1 90 ? -19.796 4.371 -10.708 1.00 18.01 153 ILE A C 1
ATOM 546 O O . ILE A 1 90 ? -20.204 4.818 -11.780 1.00 19.41 153 ILE A O 1
ATOM 551 N N . TYR A 1 91 ? -18.717 3.635 -10.602 1.00 16.92 154 TYR A N 1
ATOM 552 C CA . TYR A 1 91 ? -17.915 3.274 -11.766 1.00 17.97 154 TYR A CA 1
ATOM 553 C C . TYR A 1 91 ? -18.744 2.602 -12.833 1.00 14.90 154 TYR A C 1
ATOM 554 O O . TYR A 1 91 ? 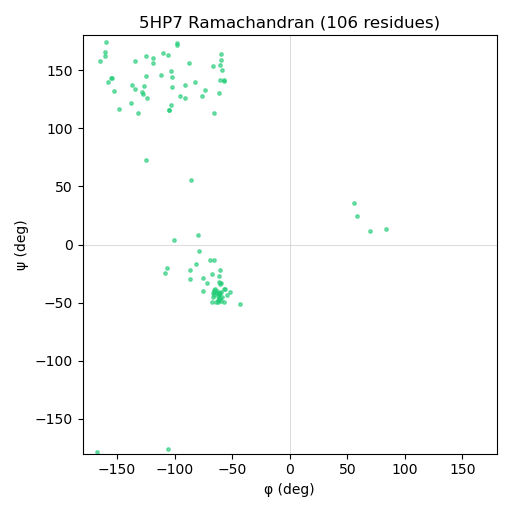-18.612 2.900 -14.012 1.00 15.20 154 TYR A O 1
ATOM 563 N N . ALA A 1 92 ? -19.602 1.689 -12.410 1.00 17.30 155 ALA A N 1
ATOM 564 C CA . ALA A 1 92 ? -20.456 0.912 -13.309 1.00 16.28 155 ALA A CA 1
ATOM 565 C C . ALA A 1 92 ? -21.421 1.786 -14.119 1.00 19.12 155 ALA A C 1
ATOM 566 O O . ALA A 1 92 ? -21.767 1.468 -15.252 1.00 18.40 155 ALA A O 1
ATOM 568 N N . LYS A 1 93 ? -21.881 2.886 -13.585 1.00 18.24 156 LYS A N 1
ATOM 569 C CA . LYS A 1 93 ? -22.624 3.915 -14.290 1.00 17.97 156 LYS A CA 1
ATOM 570 C C . LYS A 1 93 ? -21.836 4.542 -15.457 1.00 19.48 156 LYS A C 1
ATOM 571 O O . LYS A 1 93 ? -22.407 4.907 -16.453 1.00 15.68 156 LYS A O 1
ATOM 573 N N . TYR A 1 94 ? -20.552 4.806 -15.313 1.00 17.05 157 TYR A N 1
ATOM 574 C CA . TYR A 1 94 ? -19.750 5.380 -16.406 1.00 16.95 157 TYR A CA 1
ATOM 575 C C . TYR A 1 94 ? -19.188 4.300 -17.331 1.00 17.05 157 TYR A C 1
ATOM 576 O O . TYR A 1 94 ? -18.980 4.511 -18.521 1.00 19.80 157 TYR A O 1
ATOM 585 N N . PHE A 1 95 ? -18.952 3.117 -16.775 1.00 18.59 158 PHE A N 1
ATOM 586 C CA . PHE A 1 95 ? -18.430 1.976 -17.499 1.00 16.44 158 PHE A CA 1
ATOM 587 C C . PHE A 1 95 ? -19.342 0.762 -17.342 1.00 21.04 158 PHE A C 1
ATOM 588 O O . PHE A 1 95 ? -19.000 -0.195 -16.631 1.00 19.57 158 PHE A O 1
ATOM 596 N N . PRO A 1 96 ? -20.513 0.786 -17.994 1.00 22.90 159 PRO A N 1
ATOM 597 C CA . PRO A 1 96 ? -21.372 -0.367 -17.977 1.00 25.55 159 PRO A CA 1
ATOM 598 C C . PRO A 1 96 ? -20.754 -1.568 -18.722 1.00 24.91 159 PRO A C 1
ATOM 599 O O . PRO A 1 96 ? -19.950 -1.379 -19.638 1.00 22.80 159 PRO A O 1
ATOM 603 N N . ALA A 1 97 ? -21.151 -2.782 -18.332 1.00 23.77 160 ALA A N 1
ATOM 604 C CA . ALA A 1 97 ? -20.743 -4.011 -19.029 1.00 24.09 160 ALA A CA 1
ATOM 605 C C . ALA A 1 97 ? -21.134 -3.975 -20.506 1.00 25.24 160 ALA A C 1
ATOM 606 O O . ALA A 1 97 ? -22.223 -3.483 -20.852 1.00 26.75 160 ALA A O 1
ATOM 608 N N . PRO A 1 98 ? -20.251 -4.476 -21.384 1.00 21.13 161 PRO A N 1
ATOM 609 C CA . PRO A 1 98 ? -18.897 -4.928 -21.035 1.00 26.05 161 PRO A CA 1
ATOM 610 C C . PRO A 1 98 ? -17.928 -3.759 -20.820 1.00 20.54 161 PRO A C 1
ATOM 611 O O . PRO A 1 98 ? -17.802 -2.885 -21.642 1.00 20.24 161 PRO A O 1
ATOM 615 N N . SER A 1 99 ? -17.265 -3.777 -19.687 1.00 19.65 162 SER A N 1
ATOM 616 C CA . SER A 1 99 ? -16.481 -2.660 -19.226 1.00 17.92 162 SER A CA 1
ATOM 617 C C . SER A 1 99 ? -14.972 -2.854 -19.560 1.00 18.10 162 SER A C 1
ATOM 618 O O . SER A 1 99 ? -14.552 -3.935 -19.977 1.00 15.56 162 SER A O 1
ATOM 621 N N . PRO A 1 100 ? -14.146 -1.811 -19.350 1.00 15.75 163 PRO A N 1
ATOM 622 C CA . PRO A 1 100 ? -12.724 -1.979 -19.641 1.00 12.60 163 PRO A CA 1
ATOM 623 C C . PRO A 1 100 ? -12.089 -3.087 -18.823 1.00 13.57 163 PRO A C 1
ATOM 624 O O . PRO A 1 100 ? -12.689 -3.515 -17.822 1.00 13.62 163 PRO A O 1
ATOM 628 N N . ALA A 1 101 ? -10.909 -3.559 -19.221 1.00 11.28 164 ALA A N 1
ATOM 629 C CA . ALA A 1 101 ? -10.093 -4.363 -18.310 1.00 13.11 164 ALA A CA 1
ATOM 630 C C . ALA A 1 101 ? -9.811 -3.489 -17.083 1.00 12.70 164 ALA A C 1
ATOM 631 O O . ALA A 1 101 ? -9.728 -2.272 -17.202 1.00 13.60 164 ALA A O 1
ATOM 633 N N . ARG A 1 102 ? -9.651 -4.095 -15.923 1.00 11.68 165 ARG A N 1
ATOM 634 C CA . ARG A 1 102 ? -9.523 -3.311 -14.710 1.00 14.48 165 ARG A CA 1
ATOM 635 C C . ARG A 1 102 ? -8.763 -4.020 -13.620 1.00 15.10 165 ARG A C 1
ATOM 636 O O . ARG A 1 102 ? -8.864 -5.222 -13.459 1.00 15.93 165 ARG A O 1
ATOM 644 N N . SER A 1 103 ? -7.984 -3.246 -12.881 1.00 17.76 166 SER A N 1
ATOM 645 C CA . SER A 1 103 ? -7.346 -3.706 -11.642 1.00 17.96 166 SER A CA 1
ATOM 646 C C . SER A 1 103 ? -7.732 -2.768 -10.545 1.00 17.51 166 SER A C 1
ATOM 647 O O . SER A 1 103 ? -7.880 -1.563 -10.771 1.00 13.39 166 SER A O 1
ATOM 650 N N . THR A 1 104 ? -7.898 -3.327 -9.343 1.00 18.08 167 THR A N 1
ATOM 651 C CA . THR A 1 104 ? -8.233 -2.571 -8.154 1.00 16.83 167 THR A CA 1
ATOM 652 C C . THR A 1 104 ? -7.421 -3.035 -6.941 1.00 19.24 167 THR A C 1
ATOM 653 O O . THR A 1 104 ? -7.219 -4.225 -6.693 1.00 20.88 167 THR A O 1
ATOM 657 N N . TYR A 1 105 ? -6.930 -2.085 -6.165 1.00 16.72 168 TYR A N 1
ATOM 658 C CA . TYR A 1 105 ? -6.230 -2.422 -4.959 1.00 15.30 168 TYR A CA 1
ATOM 659 C C . TYR A 1 105 ? -6.195 -1.223 -4.026 1.00 14.72 168 TYR A C 1
ATOM 660 O O . TYR A 1 105 ? -6.388 -0.073 -4.439 1.00 13.40 168 TYR A O 1
ATOM 669 N N . GLN A 1 106 ? -5.920 -1.515 -2.762 1.00 15.46 169 GLN A N 1
ATOM 670 C CA . GLN A 1 106 ? -5.814 -0.504 -1.736 1.00 14.25 169 GLN A CA 1
ATOM 671 C C . GLN A 1 106 ? -4.331 -0.166 -1.605 1.00 15.76 169 GLN A C 1
ATOM 672 O O . GLN A 1 106 ? -3.503 -1.051 -1.457 1.00 15.82 169 GLN A O 1
ATOM 678 N N . VAL A 1 107 ? -4.013 1.111 -1.688 1.00 15.72 170 VAL A N 1
ATOM 679 C CA . VAL A 1 107 ? -2.645 1.587 -1.550 1.00 15.24 170 VAL A CA 1
ATOM 680 C C . VAL A 1 107 ? -2.459 2.072 -0.125 1.00 16.75 170 VAL A C 1
ATOM 681 O O . VAL A 1 107 ? -3.422 2.135 0.635 1.00 19.12 170 VAL A O 1
ATOM 685 N N . ALA A 1 108 ? -1.233 2.426 0.230 1.00 16.33 171 ALA A N 1
ATOM 686 C CA . ALA A 1 108 ? -0.943 2.954 1.559 1.00 18.17 171 ALA A CA 1
ATOM 687 C C . ALA A 1 108 ? -1.422 4.403 1.687 1.00 17.77 171 ALA A C 1
ATOM 688 O O . ALA A 1 108 ? -1.958 4.795 2.710 1.00 16.20 171 ALA A O 1
ATOM 690 N N . ALA A 1 109 ? -1.240 5.197 0.641 1.00 17.35 172 ALA A N 1
ATOM 691 C CA . ALA A 1 109 ? 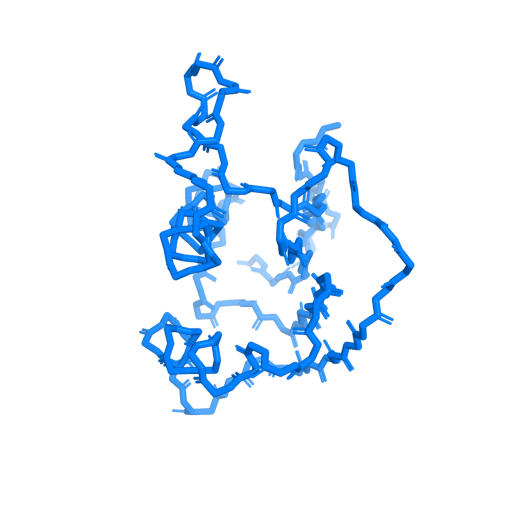-1.731 6.565 0.622 1.00 18.32 172 ALA A CA 1
ATOM 692 C C . ALA A 1 109 ? -1.714 7.091 -0.822 1.00 15.95 172 ALA A C 1
ATOM 693 O O . ALA A 1 109 ? -0.985 6.591 -1.639 1.00 15.27 172 ALA A O 1
ATOM 695 N N . LEU A 1 110 ? -2.514 8.102 -1.072 1.00 13.80 173 LEU A N 1
ATOM 696 C CA . LEU A 1 110 ? -2.628 8.744 -2.378 1.00 14.68 173 LEU A CA 1
ATOM 697 C C . LEU A 1 110 ? -2.233 10.178 -2.271 1.00 17.24 173 LEU A C 1
ATOM 698 O O . LEU A 1 110 ? -2.292 10.746 -1.164 1.00 16.54 173 LEU A O 1
ATOM 703 N N . PRO A 1 111 ? -1.882 10.813 -3.413 1.00 16.53 174 PRO A N 1
ATOM 704 C CA . PRO A 1 111 ? -1.507 12.216 -3.322 1.00 17.72 174 PRO A CA 1
ATOM 705 C C . PRO A 1 111 ? -2.610 13.063 -2.700 1.00 18.47 174 PRO A C 1
ATOM 706 O O . PRO A 1 111 ? -3.808 12.798 -2.915 1.00 15.85 174 PRO A O 1
ATOM 710 N N . LEU A 1 112 ? -2.196 14.033 -1.884 1.00 19.08 175 LEU A N 1
ATOM 711 C CA . LEU A 1 112 ? -3.099 14.976 -1.211 1.00 18.34 175 LEU A CA 1
ATOM 712 C C . LEU A 1 112 ? -4.140 14.298 -0.320 1.00 18.32 175 LEU A C 1
ATOM 713 O O . LEU A 1 112 ? -5.220 14.840 -0.062 1.00 16.90 175 LEU A O 1
ATOM 718 N N . ASN A 1 113 ? -3.830 13.094 0.138 1.00 17.78 176 ASN A N 1
ATOM 719 C CA . ASN A 1 113 ? -4.747 12.274 0.905 1.00 18.46 176 ASN A CA 1
ATOM 720 C C . ASN A 1 113 ? -6.076 12.001 0.242 1.00 19.17 176 ASN A C 1
ATOM 721 O O . ASN A 1 113 ? -7.087 11.883 0.899 1.00 19.05 176 ASN A O 1
ATOM 726 N N . ALA A 1 114 ? -6.057 11.839 -1.073 1.00 17.33 177 ALA A N 1
ATOM 727 C CA . ALA A 1 114 ? -7.240 11.467 -1.828 1.00 14.48 177 ALA A CA 1
ATOM 728 C C . ALA A 1 114 ? -7.796 10.121 -1.398 1.00 15.24 177 ALA A C 1
ATOM 729 O O . ALA A 1 114 ? -7.064 9.260 -0.941 1.00 14.89 177 ALA A O 1
ATOM 731 N N . LYS A 1 115 ? -9.096 9.912 -1.615 1.00 14.58 178 LYS A N 1
ATOM 732 C CA . LYS A 1 115 ? -9.722 8.651 -1.312 1.00 15.95 178 LYS A CA 1
ATOM 733 C C . LYS A 1 115 ? -9.594 7.671 -2.469 1.00 15.48 178 LYS A C 1
ATOM 734 O O . LYS A 1 115 ? -9.689 6.453 -2.278 1.00 15.23 178 LYS A O 1
ATOM 740 N N . ILE A 1 116 ? -9.379 8.197 -3.656 1.00 13.86 179 ILE A N 1
ATOM 741 C CA . ILE A 1 116 ? -9.410 7.371 -4.868 1.00 14.71 179 ILE A CA 1
ATOM 742 C C . ILE A 1 116 ? -8.632 8.033 -6.000 1.00 13.78 179 ILE A C 1
ATOM 743 O O . ILE A 1 116 ? -8.671 9.251 -6.174 1.00 11.60 179 ILE A O 1
ATOM 748 N N . GLU A 1 117 ? -7.898 7.213 -6.738 1.00 13.51 180 GLU A N 1
ATOM 749 C CA . GLU A 1 117 ? -7.232 7.656 -7.966 1.00 13.02 180 GLU A CA 1
ATOM 750 C C . GLU A 1 117 ? -7.474 6.610 -9.027 1.00 12.22 180 GLU A C 1
ATOM 751 O O . GLU A 1 117 ? -7.412 5.403 -8.775 1.00 15.87 180 GLU A O 1
ATOM 757 N N . ILE A 1 118 ? -7.843 7.044 -10.222 1.00 13.24 181 ILE A N 1
ATOM 758 C CA . ILE A 1 118 ? -8.033 6.115 -11.337 1.00 12.59 181 ILE A CA 1
ATOM 759 C C . ILE A 1 118 ? -7.207 6.599 -12.519 1.00 12.85 181 ILE A C 1
ATOM 760 O O . ILE A 1 118 ? -7.341 7.741 -12.922 1.00 12.12 181 ILE A O 1
ATOM 765 N N . GLU A 1 119 ? -6.410 5.702 -13.095 1.00 12.01 182 GLU A N 1
ATOM 766 C CA . GLU A 1 119 ? -5.718 5.964 -14.369 1.00 13.76 182 GLU A CA 1
ATOM 767 C C . GLU A 1 119 ? -6.330 5.110 -15.450 1.00 13.06 182 GLU A C 1
ATOM 768 O O . GLU A 1 119 ? -7.032 4.145 -15.157 1.00 13.51 182 GLU A O 1
ATOM 774 N N . CYS A 1 120 ? -6.049 5.420 -16.718 1.00 12.37 183 CYS A N 1
ATOM 775 C CA . CYS A 1 120 ? -6.576 4.553 -17.778 1.00 13.46 183 CYS A CA 1
ATOM 776 C C . CYS A 1 120 ? -5.859 4.704 -19.078 1.00 12.58 183 CYS A C 1
ATOM 777 O O . CYS A 1 120 ? -5.117 5.646 -19.265 1.00 14.19 183 CYS A O 1
ATOM 780 N N . ILE A 1 121 ? -6.096 3.751 -19.957 1.00 12.47 184 ILE A N 1
ATOM 781 C CA . ILE A 1 121 ? -5.635 3.753 -21.312 1.00 11.79 184 ILE A CA 1
ATOM 782 C C . ILE A 1 121 ? -6.840 3.536 -22.246 1.00 12.25 184 ILE A C 1
ATOM 783 O O . ILE A 1 121 ? -7.668 2.694 -21.986 1.00 11.44 184 ILE A O 1
ATOM 788 N N . ALA A 1 122 ? -6.894 4.317 -23.323 1.00 10.69 185 ALA A N 1
ATOM 789 C CA . ALA A 1 122 ? -7.983 4.288 -24.256 1.00 13.64 185 ALA A CA 1
ATOM 790 C C . ALA A 1 122 ? -7.487 4.283 -25.728 1.00 17.69 185 ALA A C 1
ATOM 791 O O . ALA A 1 122 ? -6.381 4.663 -26.013 1.00 16.93 185 ALA A O 1
ATOM 793 N N . THR A 1 123 ? -8.341 3.812 -26.631 1.00 17.31 186 THR A N 1
ATOM 794 C CA . THR A 1 123 ? -8.100 3.933 -28.067 1.00 17.81 186 THR A CA 1
ATOM 795 C C . THR A 1 123 ? -8.618 5.231 -28.666 1.00 19.02 186 THR A C 1
ATOM 796 O O . THR A 1 123 ? -9.560 5.855 -28.226 1.00 18.52 186 THR A O 1
ATOM 800 N N . LEU A 1 124 ? -8.004 5.581 -29.767 1.00 25.36 187 LEU A N 1
ATOM 801 C CA . LEU A 1 124 ? -8.419 6.714 -30.527 1.00 25.61 187 LEU A CA 1
ATOM 802 C C . LEU A 1 124 ? -9.137 6.249 -31.817 1.00 32.49 187 LEU A C 1
ATOM 803 O O . LEU A 1 124 ? -10.186 6.821 -32.162 1.00 37.08 187 LEU A O 1
#